Protein AF-A0A0Q0AEI5-F1 (afdb_monomer)

Nearest PDB structures (foldseek):
  7msb-assembly1_A  TM=3.231E-01  e=4.598E+00  Homo sapiens
  5wuk-assembly1_A  TM=3.255E-01  e=3.999E+00  Homo sapiens
  6v3x-assembly1_A  TM=3.225E-01  e=6.080E+00  Homo sapiens
  6sfb-assembly1_A  TM=3.217E-01  e=6.992E+00  Homo sapiens
  5ttw-assembly2_C  TM=3.243E-01  e=9.245E+00  Homo sapiens

Mean predicted aligned error: 5.03 Å

Radius of gyration: 11.62 Å; Cα contacts (8 Å, |Δi|>4): 83; chains: 1; bounding box: 33×17×26 Å

pLDDT: mean 84.55, std 8.23, range [63.16, 93.62]

Organism: NCBI:txid264459

Foldseek 3Di:
DEKEWEDDPQKIWIQDPVPGIDIDGPVCVVVVVVVVVVCCVPVVVVPDDHPDYYYHYDD

Sequence (59 aa):
HAITASSSEGSVNLFDPNYGEFSTTLPELPLMFQNLMTRYGSRLNGHLQLESMVIQRVE

InterPro domains:
  IPR006473 Peptidase C58, YopT-type domain [PF03543] (1-55)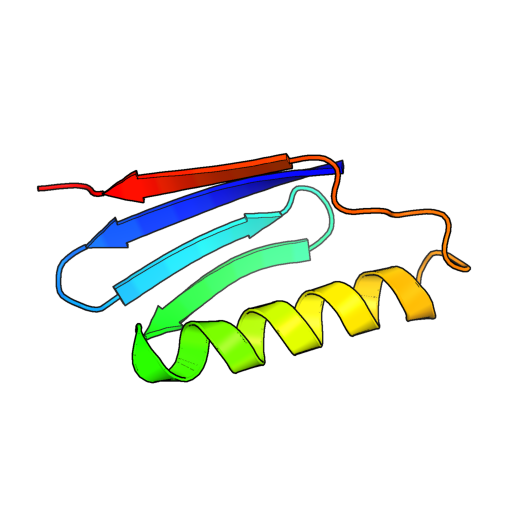
  IPR006473 Peptidase C58, YopT-type domain [TIGR01586] (1-59)
  IPR038765 Papain-like cysteine peptidase superfamily [SSF54001] (1-58)

Solvent-accessible surface area (backbone atoms only — not comparable to full-atom values): 3432 Å² total; per-residue (Å²): 81,72,39,43,31,41,32,45,97,64,36,32,40,37,42,33,93,90,79,47,76,47,76,42,40,65,89,48,41,66,59,54,52,51,55,51,54,51,46,30,45,67,77,48,82,54,73,54,51,83,74,49,75,48,77,43,80,55,132

Secondary structure (DSSP, 8-state):
-EEEEEEETTEEEEEETTTEEEEEETTTHHHHHHHHHHHHHHHSTT-----EEEEEE--

Structure (mmCIF, N/CA/C/O backbone):
data_AF-A0A0Q0AEI5-F1
#
_entry.id   AF-A0A0Q0AEI5-F1
#
loop_
_atom_site.group_PDB
_atom_site.id
_atom_site.type_symbol
_atom_site.label_atom_id
_atom_site.label_alt_id
_atom_site.label_comp_id
_atom_site.label_asym_id
_atom_site.label_entity_id
_atom_site.label_seq_id
_atom_site.pdbx_PDB_ins_code
_atom_site.Cartn_x
_atom_site.Cartn_y
_atom_site.Cartn_z
_atom_site.occupancy
_atom_site.B_iso_or_equiv
_atom_site.auth_seq_id
_atom_site.auth_comp_id
_atom_site.auth_asym_id
_atom_site.auth_atom_id
_atom_site.pdbx_PDB_model_num
ATOM 1 N N . HIS A 1 1 ? 4.452 6.292 -10.759 1.00 83.75 1 HIS A N 1
ATOM 2 C CA . HIS A 1 1 ? 3.660 5.063 -10.501 1.00 83.75 1 HIS A CA 1
ATOM 3 C C . HIS A 1 1 ? 2.617 5.345 -9.438 1.00 83.75 1 HIS A C 1
ATOM 5 O O . HIS A 1 1 ? 2.957 5.968 -8.434 1.00 83.75 1 HIS A O 1
ATOM 11 N N . ALA A 1 2 ? 1.379 4.909 -9.670 1.00 86.75 2 ALA A N 1
ATOM 12 C CA . ALA A 1 2 ? 0.257 5.130 -8.766 1.00 86.75 2 ALA A CA 1
ATOM 13 C C . ALA A 1 2 ? -0.216 3.800 -8.172 1.00 86.75 2 ALA A C 1
ATOM 15 O O . ALA A 1 2 ? -0.356 2.807 -8.888 1.00 86.75 2 ALA A O 1
ATOM 16 N N . ILE A 1 3 ? -0.481 3.813 -6.869 1.00 89.44 3 ILE A N 1
ATOM 17 C CA . ILE A 1 3 ? -1.067 2.695 -6.125 1.00 89.44 3 ILE A CA 1
ATOM 18 C C . ILE A 1 3 ? -2.290 3.177 -5.350 1.00 89.44 3 ILE A C 1
ATOM 20 O O . ILE A 1 3 ? -2.432 4.367 -5.043 1.00 89.44 3 ILE A O 1
ATOM 24 N N . THR A 1 4 ? -3.159 2.242 -4.990 1.00 91.19 4 THR A N 1
ATOM 25 C CA . THR A 1 4 ? -4.355 2.525 -4.192 1.00 91.19 4 THR A CA 1
ATOM 26 C C . THR A 1 4 ? -4.342 1.658 -2.952 1.00 91.19 4 THR A C 1
ATOM 28 O O .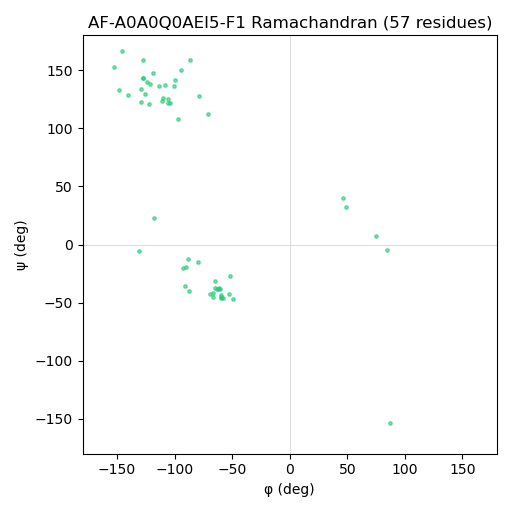 THR A 1 4 ? -3.987 0.490 -3.025 1.00 91.19 4 THR A O 1
ATOM 31 N N . ALA A 1 5 ? -4.732 2.217 -1.816 1.00 90.56 5 ALA A N 1
ATOM 32 C CA . ALA A 1 5 ? -4.947 1.466 -0.598 1.00 90.56 5 ALA A CA 1
ATOM 33 C C . ALA A 1 5 ? -6.335 1.761 -0.027 1.00 90.56 5 ALA A C 1
ATOM 35 O O . ALA A 1 5 ? -6.815 2.894 -0.082 1.00 90.56 5 ALA A O 1
ATOM 36 N N . SER A 1 6 ? -6.970 0.749 0.546 1.00 91.44 6 SER A N 1
ATOM 37 C CA . SER A 1 6 ? -8.183 0.878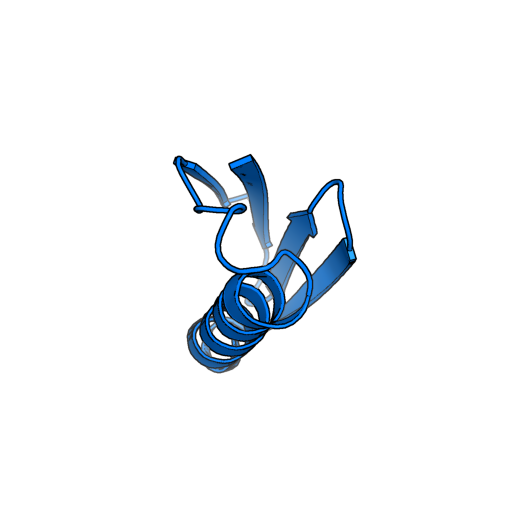 1.342 1.00 91.44 6 SER A CA 1
ATOM 38 C C . SER A 1 6 ? -7.920 0.392 2.762 1.00 91.44 6 SER A C 1
ATOM 40 O O . SER A 1 6 ? -7.093 -0.489 2.977 1.00 91.44 6 SER A O 1
ATOM 42 N N . SER A 1 7 ? -8.589 0.981 3.749 1.00 89.56 7 SER A N 1
ATOM 43 C CA . SER A 1 7 ? -8.496 0.533 5.142 1.00 89.56 7 SER A CA 1
ATOM 44 C C . SER A 1 7 ? -9.882 0.333 5.741 1.00 89.56 7 SER A C 1
ATOM 46 O O . SER A 1 7 ? -10.744 1.198 5.581 1.00 89.56 7 SER A O 1
ATOM 48 N N . SER A 1 8 ? -10.072 -0.796 6.425 1.00 88.62 8 SER A N 1
ATOM 49 C CA . SER A 1 8 ? -11.317 -1.197 7.091 1.00 88.62 8 SER A CA 1
ATOM 50 C C . SER A 1 8 ? -10.992 -2.028 8.332 1.00 88.62 8 SER A C 1
ATOM 52 O O . SER A 1 8 ? -10.177 -2.945 8.251 1.00 88.62 8 SER A O 1
ATOM 54 N N . GLU A 1 9 ? -11.617 -1.726 9.472 1.00 85.88 9 GLU A N 1
ATOM 55 C CA . GLU A 1 9 ? -11.553 -2.547 10.699 1.00 85.88 9 GLU A CA 1
ATOM 56 C C . GLU A 1 9 ? -10.139 -3.034 11.103 1.00 85.88 9 GLU A C 1
ATOM 58 O O . GLU A 1 9 ? -9.936 -4.166 11.530 1.00 85.88 9 GLU A O 1
ATOM 63 N N . GLY A 1 10 ? -9.121 -2.176 10.959 1.00 84.50 10 GLY A N 1
ATOM 64 C CA . GLY A 1 10 ? -7.731 -2.496 11.328 1.00 84.50 10 GLY A CA 1
ATOM 65 C C . GLY A 1 10 ? -6.918 -3.239 10.261 1.00 84.50 10 GLY A C 1
ATOM 66 O O . GLY A 1 10 ? -5.706 -3.401 10.429 1.00 84.50 10 GLY A O 1
ATOM 67 N N . SER A 1 11 ? -7.555 -3.614 9.152 1.00 89.81 11 SER A N 1
ATOM 68 C CA . SER A 1 11 ? -6.917 -4.122 7.941 1.00 89.81 11 SER A CA 1
ATOM 69 C C . SER A 1 11 ? -6.673 -2.999 6.933 1.00 89.81 11 SER A C 1
ATOM 71 O O . SER A 1 11 ? -7.417 -2.015 6.870 1.00 89.81 11 SER A O 1
ATOM 73 N N . VAL A 1 12 ? -5.623 -3.155 6.133 1.00 92.81 12 VAL A N 1
ATOM 74 C CA . VAL A 1 12 ? -5.295 -2.308 4.990 1.00 92.81 12 VAL A CA 1
ATOM 75 C C . VAL A 1 12 ? -5.048 -3.201 3.784 1.00 92.81 12 VAL A C 1
ATOM 77 O O . VAL A 1 12 ? -4.162 -4.053 3.816 1.00 92.81 12 VAL A O 1
ATOM 80 N N . ASN A 1 13 ? -5.800 -2.971 2.713 1.00 93.62 13 ASN A N 1
ATOM 81 C CA . ASN A 1 13 ? -5.573 -3.591 1.415 1.00 93.62 13 ASN A CA 1
ATOM 82 C C . ASN A 1 13 ? -4.862 -2.589 0.510 1.00 93.62 13 ASN A C 1
ATOM 84 O O . ASN A 1 13 ? -5.221 -1.417 0.484 1.00 93.62 13 ASN A O 1
ATOM 88 N N . LEU A 1 14 ? -3.851 -3.030 -0.224 1.00 92.75 14 LEU A N 1
ATOM 89 C CA . LEU A 1 14 ? -3.071 -2.227 -1.155 1.00 92.75 14 LEU A CA 1
ATOM 90 C C . LEU A 1 14 ? -3.083 -2.907 -2.513 1.00 92.75 14 LEU A C 1
ATOM 92 O O . LEU A 1 14 ? -2.752 -4.081 -2.623 1.00 92.75 14 LEU A O 1
ATOM 96 N N . PHE A 1 15 ? -3.403 -2.150 -3.550 1.00 92.19 15 PHE A N 1
ATOM 97 C CA . PHE A 1 15 ? -3.335 -2.576 -4.933 1.00 92.19 15 PHE A CA 1
ATOM 98 C C . PHE A 1 15 ? -2.202 -1.861 -5.674 1.00 92.19 15 PHE A C 1
ATOM 100 O O . PHE A 1 15 ? -2.143 -0.627 -5.720 1.00 92.19 15 PHE A O 1
ATOM 107 N N . ASP A 1 16 ? -1.334 -2.660 -6.293 1.00 90.81 16 ASP A N 1
ATOM 108 C CA . ASP A 1 16 ? -0.281 -2.226 -7.202 1.00 90.81 16 ASP A CA 1
ATOM 109 C C . ASP A 1 16 ? -0.451 -2.905 -8.576 1.00 90.81 16 ASP A C 1
ATOM 111 O O . ASP A 1 16 ? -0.349 -4.132 -8.658 1.00 90.81 16 ASP A O 1
ATOM 115 N N . PRO A 1 17 ? -0.610 -2.149 -9.680 1.00 89.00 17 PRO A N 1
ATOM 116 C CA . PRO A 1 17 ? -0.706 -2.708 -11.032 1.00 89.00 17 PRO A CA 1
ATOM 117 C C . PRO A 1 17 ? 0.420 -3.677 -11.442 1.00 89.00 17 PRO A C 1
ATOM 119 O O . PRO A 1 17 ? 0.204 -4.537 -12.292 1.00 89.00 17 PRO A O 1
ATOM 122 N N . ASN A 1 18 ? 1.617 -3.549 -10.863 1.00 87.44 18 ASN A N 1
ATOM 123 C CA . ASN A 1 18 ? 2.790 -4.360 -11.200 1.00 87.44 18 ASN A CA 1
ATOM 124 C C . ASN A 1 18 ? 2.948 -5.609 -10.323 1.00 87.44 18 ASN A C 1
ATOM 126 O O . ASN A 1 18 ? 3.687 -6.523 -10.695 1.00 87.44 18 ASN A O 1
ATOM 130 N N . TYR A 1 19 ? 2.318 -5.639 -9.145 1.00 87.62 19 TYR A N 1
ATOM 131 C CA . TYR A 1 19 ? 2.550 -6.686 -8.144 1.00 87.62 19 TYR A CA 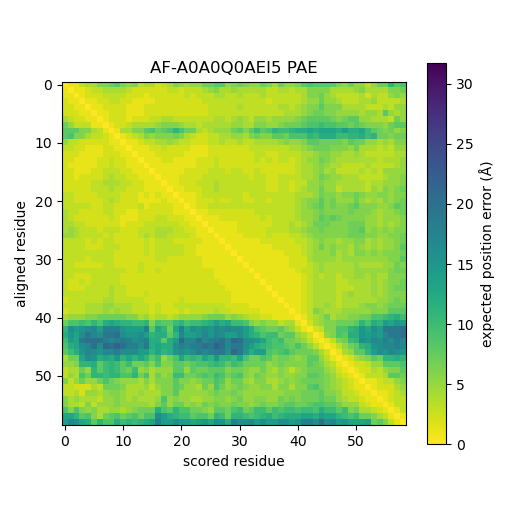1
ATOM 132 C C . TYR A 1 19 ? 1.275 -7.318 -7.572 1.00 87.62 19 TYR A C 1
ATOM 134 O O . TYR A 1 19 ? 1.375 -8.307 -6.847 1.00 87.62 19 TYR A O 1
ATOM 142 N N . GLY A 1 20 ? 0.100 -6.808 -7.938 1.00 90.94 20 GLY A N 1
ATOM 143 C CA . GLY A 1 20 ? -1.192 -7.308 -7.488 1.00 90.94 20 GLY A CA 1
ATOM 144 C C . GLY A 1 20 ? -1.653 -6.679 -6.176 1.00 90.94 20 GLY A C 1
ATOM 145 O O . GLY A 1 20 ? -1.310 -5.541 -5.851 1.00 90.94 20 GLY A O 1
ATOM 146 N N . GLU A 1 21 ? -2.484 -7.424 -5.454 1.00 93.06 21 GLU A N 1
ATOM 147 C CA . GLU A 1 21 ? -3.104 -6.994 -4.204 1.00 93.06 21 GLU A CA 1
ATOM 148 C C . GLU A 1 21 ? -2.366 -7.562 -2.985 1.00 93.06 21 GLU A C 1
ATOM 150 O O . GLU A 1 21 ? -1.925 -8.714 -2.975 1.00 93.06 21 GLU A O 1
ATOM 155 N N . PHE A 1 22 ? -2.248 -6.741 -1.947 1.00 91.12 22 PHE A N 1
ATOM 156 C CA . PHE A 1 22 ? -1.656 -7.071 -0.659 1.00 91.12 22 PHE A CA 1
ATOM 157 C C . PHE A 1 22 ? -2.636 -6.715 0.450 1.00 91.12 22 PHE A C 1
ATOM 159 O O . PHE A 1 22 ? -3.266 -5.663 0.393 1.00 91.12 22 PHE A O 1
ATOM 166 N N . SER A 1 23 ? -2.690 -7.530 1.496 1.00 92.69 23 SER A N 1
ATOM 167 C CA . SER A 1 23 ? -3.430 -7.219 2.717 1.00 92.69 23 SER A CA 1
ATOM 168 C C . SER A 1 23 ? -2.474 -7.232 3.899 1.00 92.69 23 SER A C 1
ATOM 170 O O . SER A 1 23 ? -1.611 -8.105 3.999 1.00 92.69 23 SER A O 1
ATOM 172 N N . THR A 1 24 ? -2.619 -6.264 4.792 1.00 93.06 24 THR A N 1
ATOM 173 C CA . THR A 1 24 ? -1.804 -6.127 6.001 1.00 93.06 24 THR A CA 1
ATOM 174 C C . THR A 1 24 ? -2.642 -5.566 7.140 1.00 93.06 24 THR A C 1
ATOM 176 O O . THR A 1 24 ? -3.724 -5.023 6.929 1.00 93.06 24 THR A O 1
ATOM 179 N N . THR A 1 25 ? -2.125 -5.635 8.360 1.00 92.31 25 THR A N 1
ATOM 180 C CA . THR A 1 25 ? -2.679 -4.888 9.494 1.00 92.31 25 THR A CA 1
ATOM 181 C C . THR A 1 25 ? -2.087 -3.476 9.574 1.00 92.31 25 THR A C 1
ATOM 183 O O . THR A 1 25 ? -1.000 -3.218 9.046 1.00 92.31 25 THR A O 1
ATOM 186 N N . LEU A 1 26 ? -2.772 -2.546 10.256 1.00 85.44 26 LEU A N 1
ATOM 187 C CA . LEU A 1 26 ? -2.260 -1.183 10.491 1.00 85.44 26 LEU A CA 1
ATOM 188 C C . LEU A 1 26 ? -0.848 -1.145 11.123 1.00 85.44 26 LEU A C 1
ATOM 190 O O . LEU A 1 26 ? -0.035 -0.346 10.656 1.00 85.44 26 LEU A O 1
ATOM 194 N N . PRO A 1 27 ? -0.504 -1.981 12.129 1.00 90.31 27 PRO A N 1
ATOM 195 C CA . PRO A 1 27 ? 0.853 -2.014 12.684 1.00 90.31 27 PRO A CA 1
ATOM 196 C C . PRO A 1 27 ? 1.927 -2.495 11.699 1.00 90.31 27 PRO A C 1
ATOM 198 O O . PRO A 1 27 ? 3.071 -2.054 11.773 1.00 90.31 27 PRO A O 1
ATOM 201 N N . GLU A 1 28 ? 1.574 -3.384 10.770 1.00 92.12 28 GLU A N 1
ATOM 202 C CA . GLU A 1 28 ? 2.502 -3.967 9.788 1.00 92.12 28 GLU A CA 1
ATOM 203 C C . GLU A 1 28 ? 2.622 -3.130 8.502 1.00 92.12 28 GLU A C 1
ATOM 205 O O . GLU A 1 28 ? 3.557 -3.313 7.716 1.00 92.12 28 GLU A O 1
ATOM 210 N N . LEU A 1 29 ? 1.722 -2.158 8.312 1.00 88.12 29 LEU A N 1
ATOM 211 C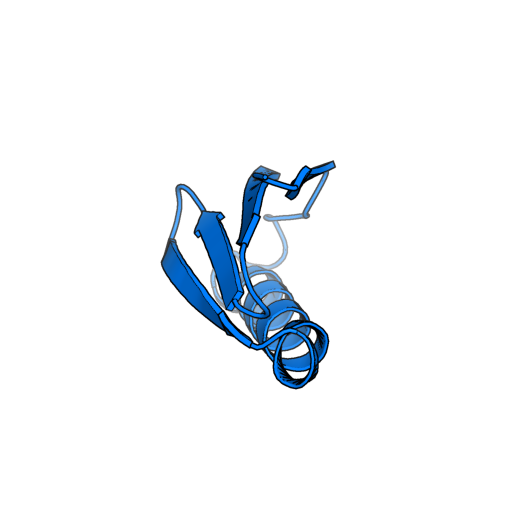 CA . LEU A 1 29 ? 1.667 -1.265 7.155 1.00 88.12 29 LEU A CA 1
ATOM 212 C C . LEU A 1 29 ? 3.019 -0.606 6.809 1.00 88.12 29 LEU A C 1
ATOM 214 O O . LEU A 1 29 ? 3.397 -0.654 5.635 1.00 88.12 29 LEU A O 1
ATOM 218 N N . PRO A 1 30 ? 3.797 -0.042 7.761 1.00 89.38 30 PRO A N 1
ATOM 219 C CA . PRO A 1 30 ? 5.084 0.575 7.433 1.00 89.38 30 PRO A CA 1
ATOM 220 C C . PRO A 1 30 ? 6.093 -0.422 6.847 1.00 89.38 30 PRO A C 1
ATOM 222 O O . PRO A 1 30 ? 6.820 -0.092 5.909 1.00 89.38 30 PRO A O 1
ATOM 225 N N . LEU A 1 31 ? 6.114 -1.654 7.368 1.00 92.19 31 LEU A N 1
ATOM 226 C CA . LEU A 1 31 ? 7.006 -2.710 6.892 1.00 92.19 31 LEU A CA 1
ATOM 227 C C . LEU A 1 31 ? 6.608 -3.175 5.486 1.00 92.19 31 LEU A C 1
ATOM 229 O O . LEU A 1 31 ? 7.470 -3.343 4.622 1.00 92.19 31 LEU A O 1
ATOM 233 N N . MET A 1 32 ? 5.306 -3.335 5.231 1.00 90.50 32 MET A N 1
ATOM 234 C CA . MET A 1 32 ? 4.798 -3.645 3.893 1.00 90.50 32 MET A CA 1
ATOM 235 C C . MET A 1 32 ? 5.216 -2.568 2.880 1.00 90.50 32 MET A C 1
ATOM 237 O O . MET A 1 32 ? 5.734 -2.899 1.811 1.00 90.50 32 MET A O 1
ATOM 241 N N . PHE A 1 33 ? 5.066 -1.288 3.236 1.00 88.31 33 PHE A N 1
ATOM 242 C CA . PHE A 1 33 ? 5.491 -0.171 2.392 1.00 88.31 33 PHE A CA 1
ATOM 243 C C . PHE A 1 33 ? 6.985 -0.188 2.091 1.00 88.31 33 PHE A C 1
ATOM 245 O O . PHE A 1 33 ? 7.385 -0.045 0.935 1.00 88.31 33 PHE A O 1
ATOM 252 N N . GLN A 1 34 ? 7.816 -0.409 3.109 1.00 89.19 34 GLN A N 1
ATOM 253 C CA . GLN A 1 34 ? 9.262 -0.489 2.930 1.00 89.19 34 GLN A CA 1
ATOM 254 C C . GLN A 1 34 ? 9.643 -1.617 1.963 1.00 89.19 34 GLN A C 1
ATOM 256 O O . GLN A 1 34 ? 10.404 -1.390 1.022 1.00 89.19 34 GLN A O 1
ATOM 261 N N . ASN A 1 35 ? 9.041 -2.798 2.123 1.00 89.75 35 ASN A N 1
ATOM 262 C CA . ASN A 1 35 ? 9.256 -3.936 1.230 1.00 89.75 35 ASN A CA 1
ATOM 263 C C . ASN A 1 35 ? 8.847 -3.633 -0.221 1.00 89.75 35 ASN A C 1
ATOM 265 O O . ASN A 1 35 ? 9.531 -4.063 -1.154 1.00 89.75 35 ASN A O 1
ATOM 269 N N . LEU A 1 36 ? 7.756 -2.889 -0.429 1.00 87.81 36 LEU A N 1
ATOM 270 C CA . LEU A 1 36 ? 7.301 -2.484 -1.760 1.00 87.81 36 LEU A CA 1
ATOM 271 C C . LEU A 1 36 ? 8.288 -1.509 -2.422 1.00 87.81 36 LEU A C 1
ATOM 273 O O . LEU A 1 36 ? 8.701 -1.728 -3.563 1.00 87.81 36 LEU A O 1
ATOM 277 N N . MET A 1 37 ? 8.765 -0.504 -1.683 1.00 86.38 37 MET A N 1
ATOM 278 C CA . MET A 1 37 ? 9.765 0.446 -2.187 1.00 86.38 37 MET A CA 1
ATOM 279 C C . MET A 1 37 ? 11.102 -0.233 -2.516 1.00 86.38 37 MET A C 1
ATOM 281 O O . MET A 1 37 ? 11.714 0.061 -3.545 1.00 86.38 37 MET A O 1
ATOM 285 N N . THR A 1 38 ? 11.536 -1.204 -1.706 1.00 87.69 38 THR A N 1
ATOM 286 C CA . THR A 1 38 ? 12.722 -2.023 -2.008 1.00 87.69 38 THR A CA 1
ATOM 287 C C . THR A 1 38 ? 12.551 -2.826 -3.302 1.00 87.69 38 THR A C 1
ATOM 289 O O . THR A 1 38 ? 13.499 -2.964 -4.082 1.00 87.69 38 THR A O 1
ATOM 292 N N . ARG A 1 39 ? 11.346 -3.339 -3.584 1.00 84.81 39 ARG A N 1
ATOM 293 C CA . ARG A 1 39 ? 11.055 -4.056 -4.839 1.00 84.81 39 ARG A CA 1
ATOM 294 C C . ARG A 1 39 ? 11.116 -3.138 -6.054 1.00 84.81 39 ARG A C 1
ATOM 296 O O . ARG A 1 39 ? 11.708 -3.526 -7.060 1.00 84.81 39 ARG A O 1
ATOM 303 N N . TYR A 1 40 ? 10.583 -1.923 -5.955 1.00 85.88 40 TYR A N 1
ATOM 304 C CA . TYR A 1 40 ? 10.718 -0.925 -7.019 1.00 85.88 40 TYR A CA 1
ATOM 305 C C . TYR A 1 40 ? 12.180 -0.586 -7.319 1.00 85.88 40 TYR A C 1
ATOM 307 O O . TYR A 1 40 ? 12.574 -0.563 -8.485 1.00 85.88 40 TYR A O 1
ATOM 315 N N . GLY A 1 41 ? 13.001 -0.404 -6.280 1.00 80.00 41 GLY A N 1
ATOM 316 C CA . GLY A 1 41 ? 14.429 -0.128 -6.442 1.00 80.00 41 GLY A CA 1
ATOM 317 C C . GLY A 1 41 ? 15.213 -1.288 -7.066 1.00 80.00 41 GLY A C 1
ATOM 318 O O . GLY A 1 41 ? 16.095 -1.055 -7.887 1.00 80.00 41 GLY A O 1
ATOM 319 N N . SER A 1 42 ? 14.877 -2.534 -6.717 1.00 77.56 4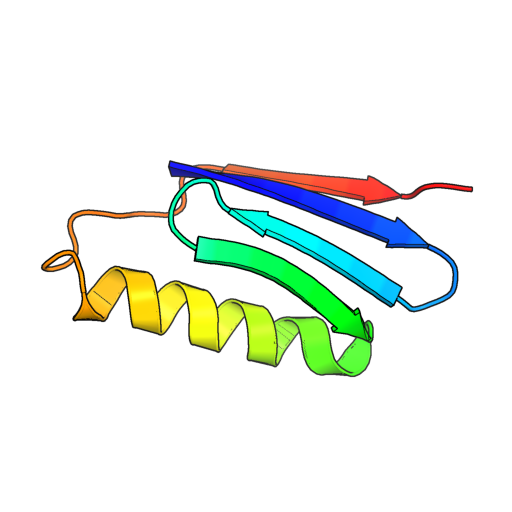2 SER A N 1
ATOM 320 C CA . SER A 1 42 ? 15.645 -3.725 -7.120 1.00 77.56 42 SER A CA 1
ATOM 321 C C . SER A 1 42 ? 15.247 -4.327 -8.470 1.00 77.56 42 SER A C 1
ATOM 323 O O . SER A 1 42 ? 16.123 -4.754 -9.216 1.00 77.56 42 SER A O 1
ATOM 325 N N . ARG A 1 43 ? 13.951 -4.394 -8.805 1.00 67.94 43 ARG A N 1
ATOM 326 C CA . ARG A 1 43 ? 13.482 -5.088 -10.024 1.00 67.94 43 ARG A CA 1
ATOM 327 C C . ARG A 1 43 ? 13.400 -4.207 -11.262 1.00 67.94 43 ARG A C 1
ATOM 329 O O . ARG A 1 43 ? 13.352 -4.734 -12.367 1.00 67.94 43 ARG A O 1
ATOM 336 N N . LEU A 1 44 ? 13.354 -2.889 -11.090 1.00 63.16 44 LEU A N 1
ATOM 337 C CA . LEU A 1 44 ? 13.084 -1.950 -12.183 1.00 63.16 44 LEU A CA 1
ATOM 338 C C . LEU A 1 44 ? 14.261 -1.003 -12.437 1.00 63.16 44 LEU A C 1
ATOM 340 O O . LEU A 1 44 ? 14.064 0.081 -12.975 1.00 63.16 44 LEU A O 1
ATOM 344 N N . ASN A 1 45 ? 15.478 -1.399 -12.035 1.00 63.38 45 ASN A N 1
ATOM 345 C CA . ASN A 1 45 ? 16.703 -0.590 -12.128 1.00 63.38 45 ASN A CA 1
ATOM 346 C C . ASN A 1 45 ? 16.526 0.845 -11.582 1.00 63.38 45 ASN A C 1
ATOM 348 O O . ASN A 1 45 ? 17.121 1.788 -12.092 1.00 63.38 45 ASN A O 1
ATOM 352 N N . GLY A 1 46 ? 15.669 1.028 -10.570 1.00 63.62 46 GLY A N 1
ATOM 353 C CA . GLY A 1 46 ? 15.360 2.343 -9.999 1.00 63.62 46 GLY A CA 1
ATOM 354 C C . GLY A 1 46 ? 14.446 3.249 -10.841 1.00 63.62 46 GLY A C 1
ATOM 355 O O . GLY A 1 46 ? 14.241 4.401 -10.466 1.00 63.62 46 GLY A O 1
ATOM 356 N N . HIS A 1 47 ? 13.868 2.765 -11.947 1.00 69.44 47 HIS A N 1
ATOM 357 C CA . HIS A 1 47 ? 12.981 3.566 -12.806 1.00 69.44 47 HIS A CA 1
ATOM 358 C C . HIS A 1 47 ? 11.549 3.695 -12.288 1.00 69.44 47 HIS A C 1
ATOM 360 O O . HIS A 1 47 ? 10.807 4.551 -12.767 1.00 69.44 47 HIS A O 1
ATOM 366 N N . LEU A 1 48 ? 11.140 2.869 -11.323 1.00 74.44 48 LEU A N 1
ATOM 367 C CA . LEU A 1 48 ? 9.811 2.978 -10.736 1.00 74.44 48 LEU A CA 1
ATOM 368 C C . L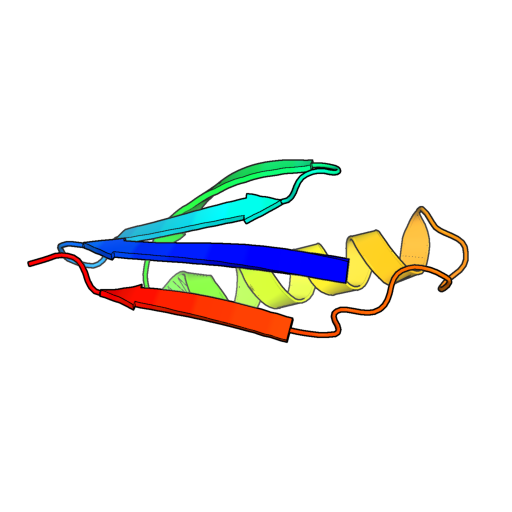EU A 1 48 ? 9.889 3.784 -9.442 1.00 74.44 48 LEU A C 1
ATOM 370 O O . LEU A 1 48 ? 10.414 3.320 -8.433 1.00 74.44 48 LEU A O 1
ATOM 374 N N . GLN A 1 49 ? 9.372 5.007 -9.489 1.00 72.75 49 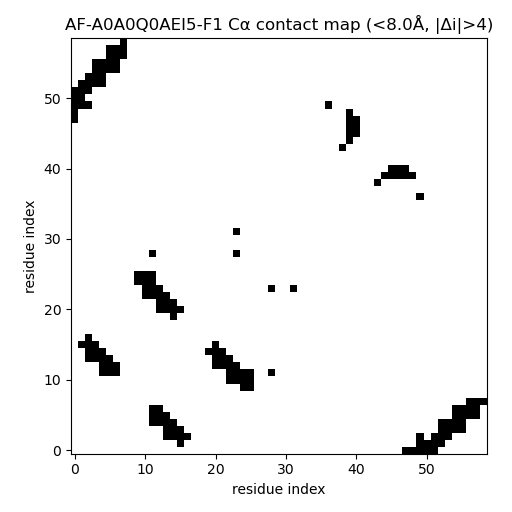GLN A N 1
ATOM 375 C CA . GLN A 1 49 ? 9.196 5.855 -8.318 1.00 72.75 49 GLN A CA 1
ATOM 376 C C . GLN A 1 49 ? 7.707 5.955 -7.997 1.00 72.75 49 GLN A C 1
ATOM 378 O O . GLN A 1 49 ? 6.860 6.080 -8.894 1.00 72.75 49 GLN A O 1
ATOM 383 N N . LEU A 1 50 ? 7.392 5.858 -6.706 1.00 73.56 50 LEU A N 1
ATOM 384 C CA . LEU A 1 50 ? 6.044 6.104 -6.224 1.00 73.56 50 LEU A CA 1
ATOM 385 C C . LEU A 1 50 ? 5.780 7.607 -6.345 1.00 73.56 50 LEU A C 1
ATOM 387 O O . LEU A 1 50 ? 6.424 8.402 -5.669 1.00 73.56 50 LEU A O 1
ATOM 391 N N . GLU A 1 51 ? 4.875 7.990 -7.238 1.00 76.56 51 GLU A N 1
ATOM 392 C CA . GLU A 1 51 ? 4.544 9.405 -7.462 1.00 76.56 51 GLU A CA 1
ATOM 393 C C . GLU A 1 51 ? 3.386 9.834 -6.570 1.00 76.56 51 GLU A C 1
ATOM 395 O O . GLU A 1 51 ? 3.339 10.963 -6.089 1.00 76.56 51 GLU A O 1
ATOM 400 N N . SER A 1 52 ? 2.441 8.924 -6.346 1.00 73.81 52 SER A N 1
ATOM 401 C CA . SER A 1 52 ? 1.260 9.178 -5.544 1.00 73.81 52 SER A CA 1
ATOM 402 C C . SER A 1 52 ? 0.737 7.894 -4.913 1.00 73.81 52 SER A C 1
ATOM 404 O O . SER A 1 52 ? 0.917 6.783 -5.419 1.00 73.81 52 SER A O 1
ATOM 406 N N . MET A 1 53 ? 0.074 8.075 -3.779 1.00 78.62 53 MET A N 1
ATOM 407 C CA . MET A 1 53 ? -0.596 7.025 -3.036 1.00 78.62 53 MET A CA 1
ATOM 408 C C . MET A 1 53 ? -1.910 7.583 -2.514 1.00 78.62 53 MET A C 1
ATOM 410 O O . MET A 1 53 ? -1.932 8.637 -1.879 1.00 78.62 53 MET A O 1
ATOM 414 N N . VAL A 1 54 ? -2.998 6.866 -2.775 1.00 80.44 54 VAL A N 1
ATOM 415 C CA . VAL A 1 54 ? -4.327 7.222 -2.275 1.00 80.44 54 VAL A CA 1
ATOM 416 C C . VAL A 1 54 ? -4.737 6.192 -1.237 1.00 80.44 54 VAL A C 1
ATOM 418 O O . VAL A 1 54 ? -4.770 5.004 -1.548 1.00 80.44 54 VAL A O 1
ATOM 421 N N . ILE A 1 55 ? -5.046 6.645 -0.020 1.00 79.56 55 ILE A N 1
ATOM 422 C CA . ILE A 1 55 ? -5.664 5.811 1.016 1.00 79.56 55 ILE A CA 1
ATOM 423 C C . ILE A 1 55 ? -7.126 6.214 1.142 1.00 79.56 55 ILE A C 1
ATOM 425 O O . ILE A 1 55 ? -7.420 7.361 1.477 1.00 79.56 55 ILE A O 1
ATOM 429 N N . GLN A 1 56 ? -8.032 5.264 0.940 1.00 83.31 56 GLN A N 1
ATOM 430 C CA . GLN A 1 56 ? -9.446 5.432 1.238 1.00 83.31 56 GLN A CA 1
ATOM 431 C C . GLN A 1 56 ? -9.799 4.682 2.523 1.00 83.31 56 GLN A C 1
ATOM 433 O O . GLN A 1 56 ? -9.611 3.471 2.635 1.00 83.31 56 GLN A O 1
ATOM 438 N N . ARG A 1 57 ? -10.323 5.396 3.519 1.00 82.06 57 ARG A N 1
ATOM 439 C CA . ARG A 1 57 ? -10.978 4.752 4.659 1.00 82.06 57 ARG A CA 1
ATOM 440 C C . ARG A 1 57 ? -12.378 4.333 4.223 1.00 82.06 57 ARG A C 1
ATOM 442 O O . ARG A 1 57 ? -13.108 5.160 3.682 1.00 82.06 57 ARG A O 1
ATOM 449 N N . VAL A 1 58 ? -12.715 3.067 4.432 1.00 76.81 58 VAL A N 1
ATOM 450 C CA . VAL A 1 58 ? -14.054 2.530 4.181 1.00 76.81 58 VAL A CA 1
ATOM 451 C C . VAL A 1 58 ? -14.713 2.328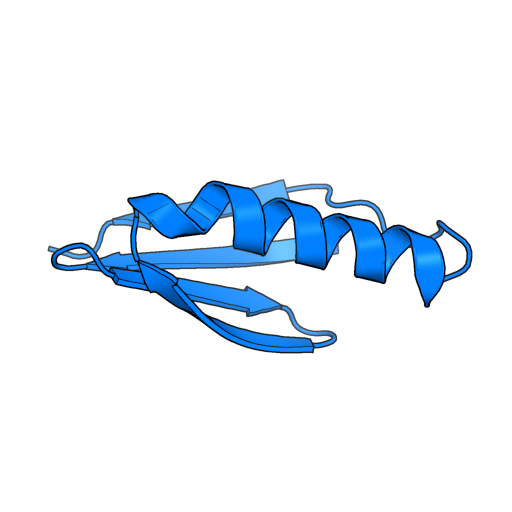 5.544 1.00 76.81 58 VAL A C 1
ATOM 453 O O . VAL A 1 58 ? -14.099 1.734 6.433 1.00 76.81 58 VAL A O 1
ATOM 456 N N . GLU A 1 59 ? -15.891 2.929 5.722 1.00 72.50 59 GLU A N 1
ATOM 457 C CA . GLU A 1 59 ? -16.739 2.773 6.914 1.00 72.50 59 GLU A CA 1
ATOM 458 C C . GLU A 1 59 ? -17.595 1.511 6.833 1.00 72.50 59 GLU A C 1
ATOM 460 O O . GLU A 1 59 ? -18.023 1.162 5.706 1.00 72.50 59 GLU A O 1
#